Protein AF-A0A2K8V828-F1 (afdb_monomer)

Solvent-accessible surface area (backbone atoms only — not comparable to full-atom values): 5026 Å² total; per-residue (Å²): 111,69,71,60,49,52,55,52,41,52,54,39,71,70,32,88,83,42,58,75,79,47,32,62,49,50,47,54,38,44,38,35,75,77,68,65,48,52,51,66,59,50,12,64,75,69,74,44,58,38,66,61,48,47,53,48,33,53,59,44,51,56,50,41,77,72,29,70,69,52,42,54,47,51,50,52,52,53,51,54,51,50,51,63,58,63,74,74,113

Mean predicted aligned error: 3.84 Å

Structure (mmCIF, N/CA/C/O backbone):
data_AF-A0A2K8V828-F1
#
_entry.id   AF-A0A2K8V828-F1
#
loop_
_atom_site.group_PDB
_atom_site.i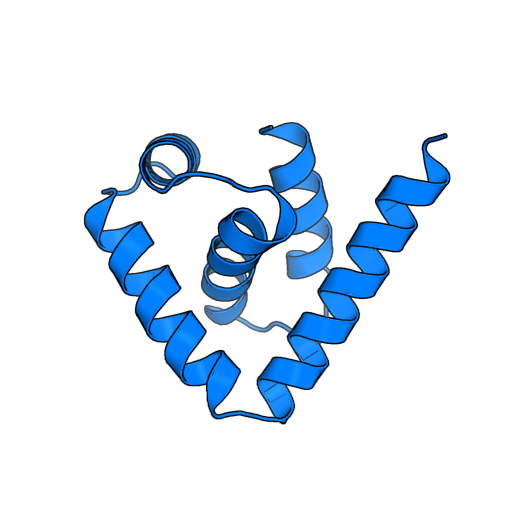d
_atom_site.type_symbol
_atom_site.label_atom_id
_atom_site.label_alt_id
_atom_site.label_comp_id
_atom_site.label_asym_id
_atom_site.label_entity_id
_atom_site.label_seq_id
_atom_site.pdbx_PDB_ins_code
_atom_site.Cartn_x
_atom_site.Cartn_y
_atom_site.Cartn_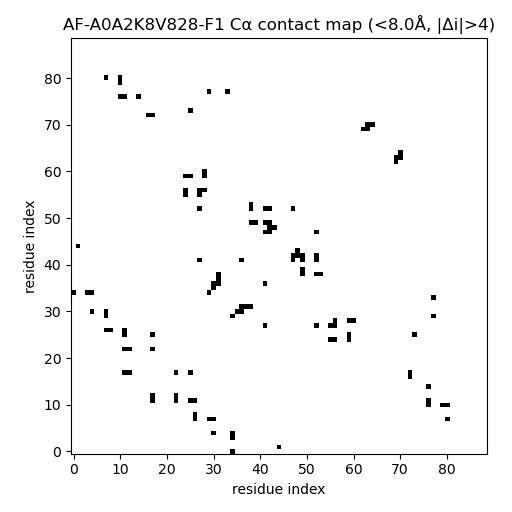z
_atom_site.occupancy
_atom_site.B_iso_or_equiv
_atom_site.auth_seq_id
_atom_site.auth_comp_id
_atom_site.auth_asym_id
_atom_site.auth_atom_id
_atom_site.pdbx_PDB_model_num
ATOM 1 N N . MET A 1 1 ? 5.499 -0.292 -14.244 1.00 82.00 1 MET A N 1
ATOM 2 C CA . MET A 1 1 ? 5.287 -0.443 -12.784 1.00 82.00 1 MET A CA 1
ATOM 3 C C . MET A 1 1 ? 4.589 0.773 -12.179 1.00 82.00 1 MET A C 1
ATOM 5 O O . MET A 1 1 ? 3.535 0.605 -11.586 1.00 82.00 1 MET A O 1
ATOM 9 N N . THR A 1 2 ? 5.095 1.990 -12.402 1.00 86.44 2 THR A N 1
ATOM 10 C CA . THR A 1 2 ? 4.544 3.255 -11.868 1.00 86.44 2 THR A CA 1
ATOM 11 C C . THR A 1 2 ? 3.038 3.443 -12.093 1.00 86.44 2 THR A C 1
ATOM 13 O O . THR A 1 2 ? 2.317 3.686 -11.137 1.00 86.44 2 THR A O 1
ATOM 16 N N . GLN A 1 3 ? 2.525 3.219 -13.310 1.00 88.00 3 GLN A N 1
ATOM 17 C CA . GLN A 1 3 ? 1.079 3.320 -13.586 1.00 88.00 3 GLN A CA 1
ATOM 18 C C . GLN A 1 3 ? 0.222 2.353 -12.748 1.00 88.00 3 GLN A C 1
ATOM 20 O O . GLN A 1 3 ? -0.890 2.695 -12.360 1.00 88.00 3 GLN A O 1
ATOM 25 N N . LYS A 1 4 ? 0.728 1.149 -12.435 1.00 90.00 4 LYS A N 1
ATOM 26 C CA . LYS A 1 4 ? 0.007 0.195 -11.575 1.00 90.00 4 LYS A CA 1
ATOM 27 C C . LYS A 1 4 ? -0.047 0.680 -10.123 1.00 90.00 4 LYS A C 1
ATOM 29 O O . LYS A 1 4 ? -1.039 0.424 -9.449 1.00 90.00 4 LYS A O 1
ATOM 34 N N . ILE A 1 5 ? 0.989 1.385 -9.662 1.00 91.94 5 ILE A N 1
ATOM 35 C CA . ILE A 1 5 ? 1.029 1.988 -8.323 1.00 91.94 5 ILE A CA 1
ATOM 36 C C . ILE A 1 5 ? 0.074 3.173 -8.235 1.00 91.94 5 ILE A C 1
ATOM 38 O O . ILE A 1 5 ? -0.637 3.264 -7.244 1.00 91.94 5 ILE A O 1
ATOM 42 N N . GLU A 1 6 ? -0.009 4.026 -9.260 1.00 92.88 6 GLU A N 1
ATOM 43 C CA . GLU A 1 6 ? -0.981 5.130 -9.261 1.00 92.88 6 GLU A CA 1
ATOM 44 C C . GLU A 1 6 ? -2.425 4.613 -9.241 1.00 92.88 6 GLU A C 1
ATOM 46 O O . GLU A 1 6 ? -3.207 5.049 -8.405 1.00 92.88 6 GLU A O 1
ATOM 51 N N . ARG A 1 7 ? -2.757 3.589 -10.040 1.00 91.31 7 ARG A N 1
ATOM 52 C CA . ARG A 1 7 ? -4.085 2.940 -9.978 1.00 91.31 7 ARG A CA 1
ATOM 53 C C . ARG A 1 7 ? -4.385 2.352 -8.596 1.00 91.31 7 ARG A C 1
ATOM 55 O O . ARG A 1 7 ? -5.482 2.488 -8.064 1.00 91.31 7 ARG A O 1
ATOM 62 N N . LEU A 1 8 ? -3.398 1.692 -7.989 1.00 92.62 8 LEU A N 1
ATOM 63 C CA . LEU A 1 8 ? -3.529 1.165 -6.631 1.00 92.62 8 LEU A CA 1
ATOM 64 C C . LEU A 1 8 ? -3.715 2.296 -5.608 1.00 92.62 8 LEU A C 1
ATOM 66 O O . LEU A 1 8 ? -4.509 2.161 -4.679 1.00 92.62 8 LEU A O 1
ATOM 70 N N . LYS A 1 9 ? -3.005 3.411 -5.783 1.00 93.62 9 LYS A N 1
ATOM 71 C CA . LYS A 1 9 ? -3.111 4.607 -4.949 1.00 93.62 9 LYS A CA 1
ATOM 72 C C . LYS A 1 9 ? -4.494 5.237 -5.058 1.00 93.62 9 LYS A C 1
ATOM 74 O O . LYS A 1 9 ? -5.088 5.493 -4.021 1.00 93.62 9 LYS A O 1
ATOM 79 N N . GLU A 1 10 ? -5.054 5.374 -6.256 1.00 92.62 10 GLU A N 1
ATOM 80 C CA . GLU A 1 10 ? -6.428 5.853 -6.466 1.00 92.62 10 GLU A CA 1
ATOM 81 C C . GLU A 1 10 ? -7.459 4.994 -5.720 1.00 92.62 10 GLU A C 1
ATOM 83 O O . GLU A 1 10 ? -8.344 5.522 -5.044 1.00 92.62 10 GLU A O 1
ATOM 88 N N . LEU A 1 11 ? -7.321 3.667 -5.766 1.00 91.50 11 LEU A N 1
ATOM 89 C CA . LEU A 1 11 ? -8.182 2.744 -5.017 1.00 91.50 11 LEU A CA 1
ATOM 90 C C . LEU A 1 11 ? -8.038 2.885 -3.498 1.00 91.50 11 LEU A C 1
ATOM 92 O O . LEU A 1 11 ? -9.028 2.866 -2.768 1.00 91.50 11 LEU A O 1
ATOM 96 N N . VAL A 1 12 ? -6.809 3.027 -3.002 1.00 92.81 12 VAL A N 1
ATOM 97 C CA . VAL A 1 12 ? -6.557 3.234 -1.569 1.00 92.81 12 VAL A CA 1
ATOM 98 C C . VAL A 1 12 ? -7.074 4.600 -1.113 1.00 92.81 12 VAL A C 1
ATOM 100 O O . VAL A 1 12 ? -7.642 4.706 -0.027 1.00 92.81 12 VAL A O 1
ATOM 103 N N . ASP A 1 13 ? -6.914 5.633 -1.938 1.00 91.56 13 ASP A N 1
ATOM 104 C CA . ASP A 1 13 ? -7.321 6.999 -1.626 1.00 91.56 13 ASP A CA 1
ATOM 105 C C . ASP A 1 13 ? -8.841 7.179 -1.644 1.00 91.56 13 ASP A C 1
ATOM 107 O O . ASP A 1 13 ? -9.365 7.896 -0.784 1.00 91.56 13 ASP A O 1
ATOM 111 N N . SER A 1 14 ? -9.528 6.502 -2.567 1.00 88.50 14 SER A N 1
ATOM 112 C CA . SER A 1 14 ? -10.993 6.487 -2.684 1.00 88.50 14 SER A CA 1
ATOM 113 C C . SER A 1 14 ? -11.680 5.532 -1.705 1.00 88.50 14 SER A C 1
ATOM 115 O O . SER A 1 14 ? -12.883 5.647 -1.478 1.00 88.50 14 SER A O 1
ATOM 117 N N . SER A 1 15 ? -10.942 4.603 -1.090 1.00 85.88 15 SER A N 1
ATOM 118 C CA . SER A 1 15 ? -11.513 3.643 -0.150 1.00 85.88 15 SER A CA 1
ATOM 119 C C . SER A 1 15 ? -11.868 4.311 1.190 1.00 85.88 15 SER A C 1
ATOM 121 O O . SER A 1 15 ? -10.964 4.650 1.961 1.00 85.88 15 SER A O 1
ATOM 123 N N . PRO A 1 16 ? -13.160 4.372 1.580 1.00 83.31 16 PRO A N 1
ATOM 124 C CA . PRO A 1 16 ? -13.569 4.917 2.880 1.00 83.31 16 PRO A CA 1
ATOM 125 C C . PRO A 1 16 ? -13.079 4.056 4.056 1.00 83.31 16 PRO A C 1
ATOM 127 O O . PRO A 1 16 ? -13.114 4.468 5.211 1.00 83.31 16 PRO A O 1
ATOM 130 N N . LEU A 1 17 ? -12.607 2.840 3.766 1.00 79.88 17 LEU A N 1
ATOM 131 C CA . LEU A 1 17 ? -12.087 1.896 4.747 1.00 79.88 17 LEU A CA 1
ATOM 132 C C . LEU A 1 17 ? -10.631 2.178 5.149 1.00 79.88 17 LEU A C 1
ATOM 134 O O . LEU A 1 17 ? -10.150 1.580 6.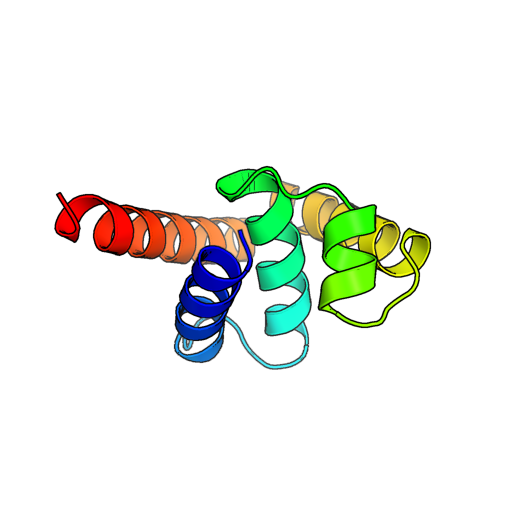114 1.00 79.88 17 LEU A O 1
ATOM 138 N N . VAL A 1 18 ? -9.922 3.052 4.423 1.00 85.00 18 VAL A N 1
ATOM 139 C CA . VAL A 1 18 ? -8.519 3.392 4.693 1.00 85.00 18 VAL A CA 1
ATOM 140 C C . VAL A 1 18 ? -8.402 4.882 4.990 1.00 85.00 18 VAL A C 1
ATOM 142 O O . VAL A 1 18 ? -8.453 5.722 4.097 1.00 85.00 18 VAL A O 1
ATOM 145 N N . ILE A 1 19 ? -8.227 5.213 6.267 1.00 81.44 19 ILE A N 1
ATOM 146 C CA . ILE A 1 19 ? -8.247 6.598 6.748 1.00 81.44 19 ILE A CA 1
ATOM 147 C C . ILE A 1 19 ? -6.859 7.089 7.173 1.00 81.44 19 ILE A C 1
ATOM 149 O O . ILE A 1 19 ? -6.060 6.342 7.740 1.00 81.44 19 ILE A O 1
ATOM 153 N N . GLY A 1 20 ? -6.585 8.371 6.918 1.00 80.94 20 GLY A N 1
ATOM 154 C CA . GLY A 1 20 ? -5.382 9.067 7.381 1.00 80.94 20 GLY A CA 1
ATOM 155 C C . GLY A 1 20 ? -4.074 8.350 7.029 1.00 80.94 20 GLY A C 1
ATOM 156 O O . GLY A 1 20 ? -3.880 7.876 5.909 1.00 80.94 20 GLY A O 1
ATOM 157 N N . GLU A 1 21 ? -3.178 8.229 8.009 1.00 77.31 21 GLU A N 1
ATOM 158 C CA . GLU A 1 21 ? -1.845 7.632 7.834 1.00 77.31 21 GLU A CA 1
ATOM 159 C C . GLU A 1 21 ? -1.851 6.157 7.396 1.00 77.31 21 GLU A C 1
ATOM 161 O O . GLU A 1 21 ? -0.818 5.634 6.960 1.00 77.31 21 GLU A O 1
ATOM 166 N N . TYR A 1 22 ? -2.987 5.457 7.517 1.00 84.75 22 TYR A N 1
ATOM 167 C CA . TYR A 1 22 ? -3.099 4.080 7.040 1.00 84.75 22 TYR A CA 1
ATOM 168 C C . TYR A 1 22 ? -3.026 3.988 5.516 1.00 84.75 22 TYR A C 1
ATOM 170 O O . TYR A 1 22 ? -2.561 2.964 5.023 1.00 84.75 22 TYR A O 1
ATOM 178 N N . LYS A 1 23 ? -3.388 5.046 4.777 1.00 90.62 23 LYS A N 1
ATOM 179 C CA . LYS A 1 23 ? -3.344 5.067 3.304 1.00 90.62 23 LYS A CA 1
ATOM 180 C C . LYS A 1 23 ? -1.959 4.730 2.779 1.00 90.62 23 LYS A C 1
ATOM 182 O O . LYS A 1 23 ? -1.779 3.753 2.059 1.00 90.62 23 LYS A O 1
ATOM 187 N N . THR A 1 24 ? -0.951 5.453 3.253 1.00 91.44 24 THR A N 1
ATOM 188 C CA . THR A 1 24 ? 0.441 5.235 2.852 1.00 91.44 24 THR A CA 1
ATOM 189 C C . THR A 1 24 ? 0.942 3.844 3.245 1.00 91.44 24 THR A C 1
ATOM 191 O O . THR A 1 24 ? 1.633 3.198 2.465 1.00 91.44 24 THR A O 1
ATOM 194 N N . LYS A 1 25 ? 0.589 3.343 4.437 1.00 92.50 25 LYS A N 1
ATOM 195 C CA . LYS A 1 25 ? 1.037 2.020 4.915 1.00 92.50 25 LYS A CA 1
ATOM 196 C C . LYS A 1 25 ? 0.411 0.881 4.101 1.00 92.50 25 LYS A C 1
ATOM 198 O O . LYS A 1 25 ? 1.116 -0.048 3.710 1.00 92.50 25 LYS A O 1
ATOM 203 N N . VAL A 1 26 ? -0.884 0.990 3.802 1.00 93.38 26 VAL A N 1
ATOM 204 C CA . VAL A 1 26 ? -1.623 0.059 2.937 1.00 93.38 26 VAL A CA 1
ATOM 205 C C . VAL A 1 26 ? -1.054 0.078 1.522 1.00 93.38 26 VAL A C 1
ATOM 207 O O . VAL A 1 26 ? -0.747 -0.983 0.985 1.00 93.38 26 VAL A O 1
ATOM 210 N N . LEU A 1 27 ? -0.852 1.266 0.947 1.00 94.69 27 LEU A N 1
ATOM 211 C CA . LEU A 1 27 ? -0.304 1.430 -0.397 1.00 94.69 27 LEU A CA 1
ATOM 212 C C . LEU A 1 27 ? 1.086 0.801 -0.522 1.00 94.69 27 LEU A C 1
ATOM 214 O O . LEU A 1 27 ? 1.330 0.044 -1.460 1.00 94.69 27 LEU A O 1
ATOM 218 N N . LEU A 1 28 ? 1.984 1.065 0.433 1.00 95.38 28 LEU A N 1
ATOM 219 C CA . LEU A 1 28 ? 3.323 0.475 0.439 1.00 95.38 28 LEU A CA 1
ATOM 220 C C . LEU A 1 28 ? 3.268 -1.051 0.533 1.00 95.38 28 LEU A C 1
ATOM 222 O O . LEU A 1 28 ? 3.927 -1.733 -0.247 1.00 95.38 28 LEU A O 1
ATOM 226 N N . TYR A 1 29 ? 2.458 -1.593 1.444 1.00 95.62 29 TYR A N 1
ATOM 227 C CA . TYR A 1 29 ? 2.325 -3.039 1.604 1.00 95.62 29 TYR A CA 1
ATOM 228 C C . TYR A 1 29 ? 1.739 -3.713 0.355 1.00 95.62 29 TYR A C 1
ATOM 230 O O . TYR A 1 29 ? 2.295 -4.698 -0.126 1.00 95.62 29 TYR A O 1
ATOM 238 N N . LEU A 1 30 ? 0.651 -3.175 -0.206 1.00 94.44 30 LEU A N 1
ATOM 239 C CA . LEU A 1 30 ? 0.027 -3.727 -1.412 1.00 94.44 30 LEU A CA 1
ATOM 240 C C . LEU A 1 30 ? 0.926 -3.587 -2.641 1.00 94.44 30 LEU A C 1
ATOM 242 O O . LEU A 1 30 ? 0.939 -4.480 -3.481 1.00 94.44 30 LEU A O 1
ATOM 246 N N . SER A 1 31 ? 1.727 -2.523 -2.731 1.00 95.38 31 SER A N 1
ATOM 247 C CA . SER A 1 31 ? 2.711 -2.383 -3.809 1.00 95.38 31 SER A CA 1
ATOM 248 C C . SER A 1 31 ? 3.751 -3.506 -3.767 1.00 95.38 31 SER A C 1
ATOM 250 O O . SER A 1 31 ? 4.154 -4.010 -4.810 1.00 95.38 31 SER A O 1
ATOM 252 N N . VAL A 1 32 ? 4.163 -3.946 -2.576 1.00 95.12 32 VAL A N 1
ATOM 253 C CA . VAL A 1 32 ? 5.070 -5.094 -2.436 1.00 95.12 32 VAL A CA 1
ATOM 254 C C . VAL A 1 32 ? 4.347 -6.403 -2.761 1.00 95.12 32 VAL A C 1
ATOM 256 O O . VAL A 1 32 ? 4.830 -7.179 -3.577 1.00 95.12 32 VAL A O 1
ATOM 259 N N . VAL A 1 33 ? 3.182 -6.649 -2.154 1.00 92.88 33 VAL A N 1
ATOM 260 C CA . VAL A 1 33 ? 2.516 -7.964 -2.212 1.00 92.88 33 VAL A CA 1
ATOM 261 C C . VAL A 1 33 ? 1.786 -8.220 -3.532 1.00 92.88 33 VAL A C 1
ATOM 263 O O . VAL A 1 33 ? 1.835 -9.336 -4.035 1.00 92.88 33 VAL A O 1
ATOM 266 N N . LEU A 1 34 ? 1.112 -7.216 -4.099 1.00 91.06 34 LEU A N 1
ATOM 267 C CA . LEU A 1 34 ? 0.329 -7.377 -5.332 1.00 91.06 34 LEU A CA 1
ATOM 268 C C . LEU A 1 34 ? 1.130 -7.063 -6.591 1.00 91.06 34 LEU A C 1
ATOM 270 O O . LEU A 1 34 ? 0.878 -7.654 -7.636 1.00 91.06 34 LEU A O 1
ATOM 274 N N . LEU A 1 35 ? 2.061 -6.108 -6.517 1.00 91.12 35 LEU A N 1
ATOM 275 C CA . LEU A 1 35 ? 2.818 -5.657 -7.690 1.00 91.12 35 LEU A CA 1
ATOM 276 C C . LEU A 1 35 ? 4.243 -6.211 -7.735 1.00 91.12 35 LEU A C 1
ATOM 278 O O . LEU A 1 35 ? 4.927 -6.012 -8.737 1.00 91.12 35 LEU A O 1
ATOM 282 N N . GLY A 1 36 ? 4.699 -6.885 -6.674 1.00 92.38 36 GLY A N 1
ATOM 283 C CA . GLY A 1 36 ? 6.065 -7.401 -6.582 1.00 92.38 36 GLY A CA 1
ATOM 284 C C . GLY A 1 36 ? 7.122 -6.296 -6.526 1.00 92.38 36 GLY A C 1
ATOM 285 O O . GLY A 1 36 ? 8.269 -6.521 -6.910 1.00 92.38 36 GLY A O 1
ATOM 286 N N . CYS A 1 37 ? 6.757 -5.080 -6.101 1.00 94.38 37 CYS A N 1
ATOM 287 C CA . CYS A 1 37 ? 7.708 -3.978 -6.022 1.00 94.38 37 CYS A CA 1
ATOM 288 C C . CYS A 1 37 ? 8.772 -4.260 -4.958 1.00 94.38 37 CYS A C 1
ATOM 290 O O . CYS A 1 37 ? 8.451 -4.517 -3.797 1.00 94.38 37 CYS A O 1
ATOM 292 N N . ASN A 1 38 ? 10.044 -4.127 -5.331 1.00 95.38 38 ASN A N 1
ATOM 293 C CA . ASN A 1 38 ? 11.134 -4.143 -4.362 1.00 95.38 38 ASN A CA 1
ATOM 294 C C . ASN A 1 38 ? 11.212 -2.813 -3.586 1.00 95.38 38 ASN A C 1
ATOM 296 O O . ASN A 1 38 ? 10.706 -1.774 -4.025 1.00 95.38 38 ASN A O 1
ATOM 300 N N . PHE A 1 39 ? 11.852 -2.840 -2.415 1.00 95.06 39 PHE A N 1
ATOM 301 C CA . PHE A 1 39 ? 11.921 -1.667 -1.541 1.00 95.06 39 PHE A CA 1
ATOM 302 C C . PHE A 1 39 ? 12.689 -0.504 -2.173 1.00 95.06 39 PHE A C 1
ATOM 304 O O . PHE A 1 39 ? 12.242 0.631 -2.041 1.00 95.06 39 PHE A O 1
ATOM 311 N N . GLY A 1 40 ? 13.780 -0.765 -2.899 1.00 94.88 40 GLY A N 1
ATOM 312 C CA . GLY A 1 40 ? 14.568 0.281 -3.559 1.00 94.88 40 GLY A CA 1
ATOM 313 C C . GLY A 1 40 ? 13.780 1.041 -4.632 1.00 94.88 40 GLY A C 1
ATOM 314 O O . GLY A 1 40 ? 13.893 2.261 -4.757 1.00 94.88 40 GLY A O 1
ATOM 315 N N . PHE A 1 41 ? 12.910 0.351 -5.373 1.00 95.19 41 PHE A N 1
ATOM 316 C CA . PHE A 1 41 ? 11.992 0.975 -6.321 1.00 95.19 41 PHE A CA 1
ATOM 317 C C . PHE A 1 41 ? 11.000 1.893 -5.596 1.00 95.19 41 PHE A C 1
ATOM 319 O O . PHE A 1 41 ? 10.825 3.046 -5.990 1.00 95.19 41 PHE A O 1
ATOM 326 N N . LEU A 1 42 ? 10.379 1.411 -4.515 1.00 95.44 42 LEU A N 1
ATOM 327 C CA . LEU A 1 42 ? 9.434 2.205 -3.723 1.00 95.44 42 LEU A CA 1
ATOM 328 C C . LEU A 1 42 ? 10.123 3.397 -3.046 1.00 95.44 42 LEU A C 1
ATOM 330 O O . LEU A 1 42 ? 9.551 4.480 -2.999 1.00 95.44 42 LEU A O 1
ATOM 334 N N . ALA A 1 43 ? 11.358 3.226 -2.579 1.00 95.56 43 ALA A N 1
ATOM 335 C CA . ALA A 1 43 ? 12.188 4.283 -2.011 1.00 95.56 43 ALA A CA 1
ATOM 336 C C . ALA A 1 43 ? 12.381 5.434 -3.008 1.00 95.56 43 ALA A C 1
ATOM 338 O O . ALA A 1 43 ? 12.074 6.587 -2.701 1.00 95.56 43 ALA A O 1
ATOM 339 N N . LYS A 1 44 ? 12.784 5.107 -4.244 1.00 95.25 44 LYS A N 1
ATOM 340 C CA . LYS A 1 44 ? 12.913 6.082 -5.336 1.00 95.25 44 LYS A CA 1
ATOM 341 C C . LYS A 1 44 ? 11.572 6.726 -5.686 1.00 95.25 44 LYS A C 1
ATOM 343 O O . LYS A 1 44 ? 11.491 7.946 -5.785 1.00 95.25 44 LYS A O 1
ATOM 348 N N . HIS A 1 45 ? 10.521 5.921 -5.836 1.00 93.81 45 HIS A N 1
ATOM 349 C CA . HIS A 1 45 ? 9.197 6.399 -6.236 1.00 93.81 45 HIS A CA 1
ATOM 350 C C . HIS A 1 45 ? 8.581 7.356 -5.203 1.00 93.81 45 HIS A C 1
ATOM 352 O O . HIS A 1 45 ? 8.090 8.420 -5.564 1.00 93.81 45 HIS A O 1
ATOM 358 N N . PHE A 1 46 ? 8.667 7.023 -3.914 1.00 92.00 46 PHE A N 1
ATOM 359 C CA . PHE A 1 46 ? 8.126 7.842 -2.827 1.00 92.00 46 PHE A CA 1
ATOM 360 C C . PHE A 1 46 ? 9.119 8.873 -2.270 1.00 92.00 46 PHE A C 1
ATOM 362 O O . PHE A 1 46 ? 8.785 9.540 -1.291 1.00 92.00 46 PHE A O 1
ATOM 369 N N . LYS A 1 47 ? 10.320 9.006 -2.857 1.00 94.31 47 LYS A N 1
ATOM 370 C CA . LYS A 1 47 ? 11.415 9.876 -2.378 1.00 94.31 47 LYS A CA 1
ATOM 371 C C . LYS A 1 47 ? 11.701 9.693 -0.879 1.00 94.31 47 LYS A C 1
ATOM 373 O O . LYS A 1 47 ? 11.789 10.654 -0.119 1.00 94.31 47 LYS A O 1
ATOM 378 N N . LYS A 1 48 ? 11.799 8.437 -0.447 1.00 93.44 48 LYS A N 1
ATOM 379 C CA . LYS A 1 48 ? 12.065 8.035 0.942 1.00 93.44 48 LYS A CA 1
ATOM 380 C C . LYS A 1 48 ? 13.254 7.093 0.992 1.00 93.44 48 LYS A C 1
ATOM 382 O O . LYS A 1 48 ? 13.551 6.415 0.019 1.00 93.44 48 LYS A O 1
ATOM 387 N N . GLU A 1 49 ? 13.895 7.009 2.149 1.00 96.06 49 GLU A N 1
ATOM 388 C CA . GLU A 1 49 ? 14.930 6.005 2.393 1.00 96.06 49 GLU A CA 1
ATOM 389 C C . GLU A 1 49 ? 14.345 4.591 2.339 1.00 96.06 49 GLU A C 1
ATOM 391 O O . GLU A 1 49 ? 13.252 4.327 2.853 1.00 96.06 49 GLU A O 1
ATOM 396 N N . GLU A 1 50 ? 15.095 3.666 1.745 1.00 95.75 50 GLU A N 1
ATOM 397 C CA . GLU A 1 50 ? 14.666 2.276 1.594 1.00 95.75 50 GLU A CA 1
ATOM 398 C C . GLU A 1 50 ? 14.400 1.602 2.942 1.00 95.75 50 GLU A C 1
ATOM 400 O O . GLU A 1 50 ? 13.402 0.896 3.096 1.00 95.75 50 GLU A O 1
ATOM 405 N N . GLU A 1 51 ? 15.243 1.867 3.939 1.00 96.25 51 GLU A N 1
ATOM 406 C CA . GLU A 1 51 ? 15.068 1.344 5.291 1.00 96.25 51 GLU A CA 1
ATOM 407 C C . GLU A 1 51 ? 13.738 1.803 5.906 1.00 96.25 51 GLU A C 1
ATOM 409 O O . GLU A 1 51 ? 12.993 0.994 6.460 1.00 96.25 51 GLU A O 1
ATOM 414 N N . LYS A 1 52 ? 13.363 3.076 5.719 1.00 95.06 52 LYS A N 1
ATOM 415 C CA . LYS A 1 52 ? 12.072 3.606 6.186 1.00 95.06 52 LYS A CA 1
ATOM 416 C C . LYS A 1 52 ? 10.894 2.909 5.504 1.00 95.06 52 LYS A C 1
ATOM 418 O O . LYS A 1 52 ? 9.898 2.606 6.166 1.00 95.06 52 LYS A O 1
ATOM 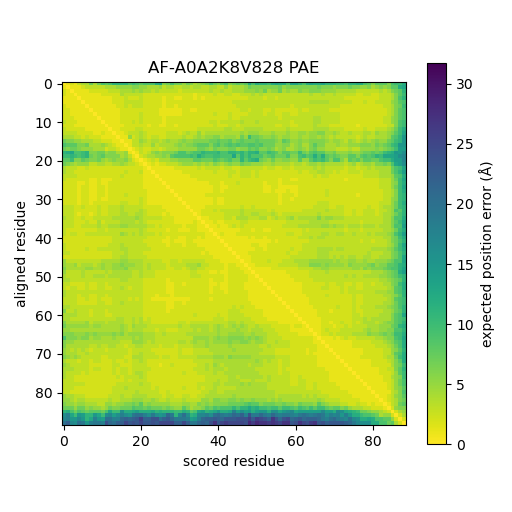423 N N . ILE A 1 53 ? 10.994 2.621 4.203 1.00 96.06 53 ILE A N 1
ATOM 424 C CA . ILE A 1 53 ? 9.971 1.851 3.478 1.00 96.06 53 ILE A CA 1
ATOM 425 C C . ILE A 1 53 ? 9.873 0.432 4.038 1.00 96.06 53 ILE A C 1
ATOM 427 O O . ILE A 1 53 ? 8.778 -0.015 4.381 1.00 96.06 53 ILE A O 1
ATOM 431 N N . ARG A 1 54 ? 11.010 -0.253 4.177 1.00 96.69 54 ARG A N 1
ATOM 432 C CA . ARG A 1 54 ? 11.096 -1.623 4.688 1.00 96.69 54 ARG A CA 1
ATOM 433 C C . ARG A 1 54 ? 10.504 -1.734 6.089 1.00 96.69 54 ARG A C 1
ATOM 435 O O . ARG A 1 54 ? 9.634 -2.570 6.315 1.00 96.69 54 ARG A O 1
ATOM 442 N N . ASN A 1 55 ? 10.899 -0.849 7.000 1.00 96.19 55 ASN A N 1
ATOM 443 C CA . ASN A 1 55 ? 10.399 -0.821 8.373 1.00 96.19 55 ASN A CA 1
ATOM 444 C C . ASN A 1 55 ? 8.887 -0.567 8.413 1.00 96.19 55 ASN A C 1
ATOM 446 O O . ASN A 1 55 ? 8.163 -1.250 9.139 1.00 96.19 55 ASN A O 1
ATOM 450 N N . SER A 1 56 ? 8.388 0.3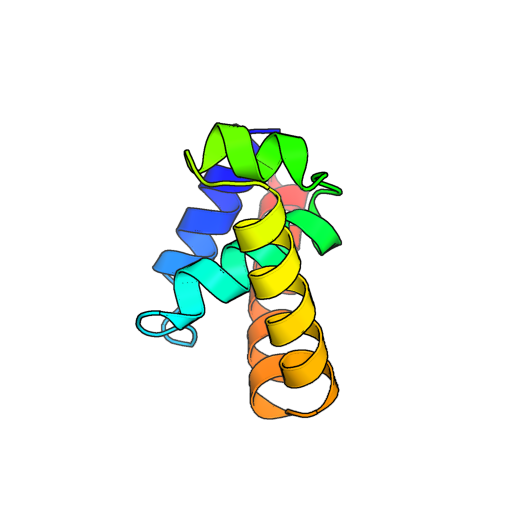53 7.581 1.00 94.75 56 SER A N 1
ATOM 451 C CA . SER A 1 56 ? 6.952 0.625 7.455 1.00 94.75 56 SER A CA 1
ATOM 452 C C . SER A 1 56 ? 6.172 -0.600 6.962 1.00 94.75 56 SER A C 1
ATOM 454 O O . SER A 1 56 ? 5.177 -0.988 7.582 1.00 94.75 56 SER A O 1
ATOM 456 N N . VAL A 1 57 ? 6.644 -1.254 5.893 1.00 95.38 57 VAL A N 1
ATOM 457 C CA . VAL A 1 57 ? 6.006 -2.451 5.323 1.00 95.38 57 VAL A CA 1
ATOM 458 C C . VAL A 1 57 ? 6.027 -3.609 6.319 1.00 95.38 57 VAL A C 1
ATOM 460 O O . VAL A 1 57 ? 4.985 -4.222 6.550 1.00 95.38 57 VAL A O 1
ATOM 463 N N . THR A 1 58 ? 7.163 -3.880 6.963 1.00 95.69 58 THR A N 1
ATOM 464 C CA . THR A 1 58 ? 7.298 -4.959 7.955 1.00 95.69 58 THR A CA 1
ATOM 465 C C . THR A 1 58 ? 6.400 -4.722 9.169 1.00 95.69 58 THR A C 1
ATOM 467 O O . THR A 1 58 ? 5.642 -5.611 9.568 1.00 95.69 58 THR A O 1
ATOM 470 N N . ALA A 1 59 ? 6.401 -3.507 9.726 1.00 93.44 59 ALA A N 1
ATOM 471 C CA . ALA A 1 59 ? 5.540 -3.158 10.855 1.00 93.44 59 ALA A CA 1
ATOM 472 C C . ALA A 1 59 ? 4.047 -3.236 10.495 1.00 93.44 59 ALA A C 1
ATOM 474 O O . ALA A 1 59 ? 3.210 -3.569 11.343 1.00 93.44 59 ALA A O 1
ATOM 475 N N . PHE A 1 60 ? 3.688 -2.926 9.247 1.00 93.38 60 PHE A N 1
ATOM 476 C CA . PHE A 1 60 ? 2.321 -3.078 8.763 1.00 93.38 60 PHE A CA 1
ATOM 477 C C . PHE A 1 60 ? 1.944 -4.547 8.543 1.00 93.38 60 PHE A C 1
ATOM 479 O O . PHE A 1 60 ? 0.862 -4.959 8.956 1.00 93.38 60 PHE A O 1
ATOM 486 N N . ALA A 1 61 ? 2.846 -5.363 7.994 1.00 93.19 61 ALA A N 1
ATOM 487 C CA . ALA A 1 61 ? 2.636 -6.793 7.782 1.00 93.19 61 ALA A CA 1
ATOM 488 C C . ALA A 1 61 ? 2.325 -7.536 9.093 1.00 93.19 61 ALA A C 1
ATOM 490 O O . ALA A 1 61 ? 1.418 -8.369 9.138 1.00 93.19 61 ALA A O 1
ATOM 491 N N . ILE A 1 62 ? 3.027 -7.200 10.182 1.00 94.38 62 ILE A N 1
ATOM 492 C CA . ILE A 1 62 ? 2.765 -7.762 11.517 1.00 94.38 62 ILE A CA 1
ATOM 493 C C . ILE A 1 62 ? 1.344 -7.413 11.984 1.00 94.38 62 ILE A C 1
ATOM 495 O O . ILE A 1 62 ? 0.615 -8.284 12.463 1.00 94.38 62 ILE A O 1
ATOM 499 N N . ARG A 1 63 ? 0.921 -6.153 11.816 1.00 89.56 63 ARG A N 1
ATOM 500 C CA . ARG A 1 63 ? -0.435 -5.702 12.176 1.00 89.56 63 ARG A CA 1
ATOM 501 C C . ARG A 1 63 ? -1.513 -6.354 11.317 1.00 89.56 63 ARG A C 1
ATOM 503 O O . ARG A 1 63 ? -2.529 -6.789 11.854 1.00 89.56 63 ARG A O 1
ATOM 510 N N . PHE A 1 64 ? -1.276 -6.473 10.013 1.00 89.25 64 PHE A N 1
ATOM 511 C CA . PHE A 1 64 ? -2.158 -7.177 9.088 1.00 89.25 64 PHE A CA 1
ATOM 512 C C . PHE A 1 64 ? -2.373 -8.634 9.517 1.00 89.25 64 PHE A C 1
ATOM 514 O O . PHE A 1 64 ? -3.512 -9.087 9.584 1.00 89.25 64 PHE A O 1
ATOM 521 N N . LYS A 1 65 ? -1.317 -9.361 9.901 1.00 90.12 65 LYS A N 1
ATOM 522 C CA . LYS A 1 65 ? -1.452 -10.753 10.370 1.00 90.12 65 LYS A CA 1
ATOM 523 C C . LYS A 1 65 ? -2.299 -10.885 11.641 1.00 90.12 65 LYS A C 1
ATOM 525 O O . LYS A 1 65 ? -2.979 -11.891 11.805 1.00 90.12 65 LYS A O 1
ATOM 530 N N . LYS A 1 66 ? -2.279 -9.879 12.519 1.00 92.50 66 LYS A N 1
ATOM 531 C CA . LYS A 1 66 ? -2.947 -9.927 13.831 1.00 92.50 66 LYS A CA 1
ATOM 532 C C . LYS A 1 66 ? -4.366 -9.346 13.850 1.00 92.50 66 LYS A C 1
ATOM 534 O O . LYS A 1 66 ? -5.112 -9.629 14.780 1.00 92.50 66 LYS A O 1
ATOM 539 N N . SER A 1 67 ? -4.762 -8.534 12.867 1.00 91.62 67 SER A N 1
ATOM 540 C CA . SER A 1 67 ? -6.039 -7.807 12.900 1.00 91.62 67 SER A CA 1
ATOM 541 C C . SER A 1 67 ? -7.016 -8.266 11.818 1.00 91.62 67 SER A C 1
ATOM 543 O O . SER A 1 67 ? -6.846 -7.947 10.642 1.00 91.62 67 SER A O 1
ATOM 545 N N . ARG A 1 68 ? -8.115 -8.916 12.229 1.00 90.94 68 ARG A N 1
ATOM 546 C CA . ARG A 1 68 ? -9.226 -9.310 11.336 1.00 90.94 68 ARG A CA 1
ATOM 547 C C . ARG A 1 68 ? -9.839 -8.121 10.591 1.00 90.94 68 ARG A C 1
ATOM 549 O O . ARG A 1 68 ? -10.175 -8.238 9.417 1.00 90.94 68 ARG A O 1
ATOM 556 N N . LYS A 1 69 ? -9.938 -6.961 11.252 1.00 88.25 69 LYS A N 1
ATOM 557 C CA . LYS A 1 69 ? -10.448 -5.727 10.637 1.00 88.25 69 LYS A CA 1
ATOM 558 C C . LYS A 1 69 ? -9.547 -5.280 9.486 1.00 88.25 69 LYS A C 1
ATOM 560 O O . LYS A 1 69 ? -10.042 -5.052 8.388 1.00 88.25 69 LYS A O 1
ATOM 565 N N . ILE A 1 70 ? -8.232 -5.214 9.715 1.00 88.50 70 ILE A N 1
ATOM 566 C CA . ILE A 1 70 ? -7.269 -4.843 8.667 1.00 88.50 70 ILE A CA 1
ATOM 567 C C . ILE A 1 70 ? -7.293 -5.884 7.545 1.00 88.50 70 ILE A C 1
ATOM 569 O O . ILE A 1 70 ? -7.356 -5.503 6.382 1.00 88.50 70 ILE A O 1
ATOM 573 N N . GLN A 1 71 ? -7.327 -7.181 7.867 1.00 90.19 71 GLN A N 1
ATOM 574 C CA . GLN A 1 71 ? -7.442 -8.242 6.860 1.00 90.19 71 GLN A CA 1
ATOM 575 C C . GLN A 1 71 ? -8.656 -8.051 5.947 1.00 90.19 71 GLN A C 1
ATOM 577 O O . GLN A 1 71 ? -8.513 -8.118 4.729 1.00 90.19 71 GLN A O 1
ATOM 582 N N . GLY A 1 72 ? -9.824 -7.743 6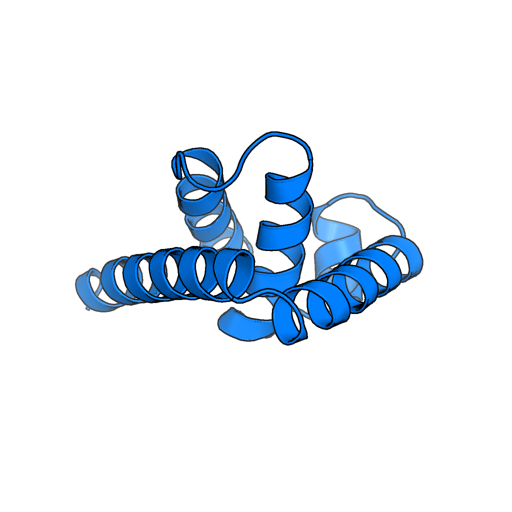.520 1.00 90.88 72 GLY A N 1
ATOM 583 C CA . GLY A 1 72 ? -11.041 -7.477 5.753 1.00 90.88 72 GLY A CA 1
ATOM 584 C C . GLY A 1 72 ? -10.921 -6.264 4.827 1.00 90.88 72 GLY A C 1
ATOM 585 O O . GLY A 1 72 ? -11.354 -6.329 3.678 1.00 90.88 72 GLY A O 1
ATOM 586 N N . VAL A 1 73 ? -10.295 -5.176 5.290 1.00 88.81 73 VAL A N 1
ATOM 587 C CA . VAL A 1 73 ? -10.036 -3.987 4.457 1.00 88.81 73 VAL A CA 1
ATOM 588 C C . VAL A 1 73 ? -9.095 -4.324 3.299 1.00 88.81 73 VAL A C 1
ATOM 590 O 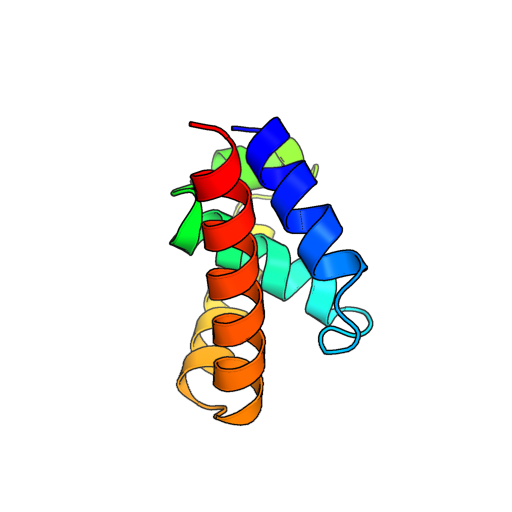O . VAL A 1 73 ? -9.408 -4.039 2.145 1.00 88.81 73 VAL A O 1
ATOM 593 N N . MET A 1 74 ? -7.980 -4.994 3.587 1.00 91.19 74 MET A N 1
ATOM 594 C CA . MET A 1 74 ? -6.982 -5.370 2.582 1.00 91.19 74 MET A CA 1
ATOM 595 C C . MET A 1 74 ? -7.543 -6.332 1.533 1.00 91.19 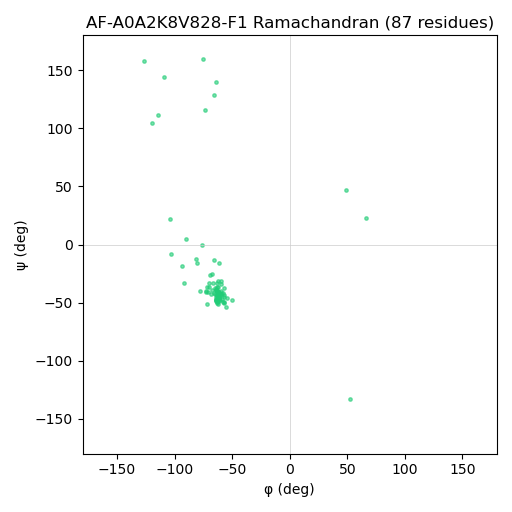74 MET A C 1
ATOM 597 O O . MET A 1 74 ? -7.253 -6.178 0.347 1.00 91.19 74 MET A O 1
ATOM 601 N N . PHE A 1 75 ? -8.370 -7.294 1.951 1.00 91.44 75 PHE A N 1
ATOM 602 C CA . PHE A 1 75 ? -9.032 -8.229 1.043 1.00 91.44 75 PHE A CA 1
ATOM 603 C C . PHE A 1 75 ? -9.960 -7.507 0.060 1.00 91.44 75 PHE A C 1
ATOM 605 O O . PHE A 1 75 ? -9.929 -7.801 -1.134 1.00 91.44 75 PHE A O 1
ATOM 612 N N . ARG A 1 76 ? -10.741 -6.524 0.533 1.00 90.19 76 ARG A N 1
ATOM 613 C CA . ARG A 1 76 ? -11.625 -5.724 -0.331 1.00 90.19 76 ARG A CA 1
ATOM 614 C C . ARG A 1 76 ? -10.832 -4.938 -1.372 1.00 90.19 76 ARG A C 1
ATOM 616 O O . ARG A 1 76 ? -11.095 -5.099 -2.557 1.00 90.19 76 ARG A O 1
ATOM 623 N N . ILE A 1 77 ? -9.812 -4.191 -0.944 1.00 90.19 77 ILE A N 1
ATOM 624 C CA . ILE A 1 77 ? -8.967 -3.401 -1.857 1.00 90.19 77 ILE A CA 1
ATOM 625 C C . ILE A 1 77 ? -8.280 -4.306 -2.883 1.00 90.19 77 ILE A C 1
ATOM 627 O O . ILE A 1 77 ? -8.277 -3.999 -4.068 1.00 90.19 77 ILE A O 1
ATOM 631 N N . THR A 1 78 ? -7.742 -5.448 -2.447 1.00 91.12 78 THR A N 1
ATOM 632 C CA . THR A 1 78 ? -7.080 -6.412 -3.340 1.00 91.12 78 THR A CA 1
ATOM 633 C C . THR A 1 78 ? -8.042 -6.962 -4.392 1.00 91.12 78 THR A C 1
ATOM 635 O O . THR A 1 78 ? -7.707 -7.025 -5.573 1.00 91.12 78 THR A O 1
ATOM 638 N N . ARG A 1 79 ? -9.260 -7.337 -3.982 1.00 90.62 79 ARG A N 1
ATOM 639 C CA . ARG A 1 79 ? -10.299 -7.818 -4.898 1.00 90.62 79 ARG A CA 1
ATOM 640 C C . ARG A 1 79 ? -10.685 -6.745 -5.915 1.00 90.62 79 ARG A C 1
ATOM 642 O O . ARG A 1 79 ? -10.808 -7.052 -7.097 1.00 90.62 79 ARG A O 1
ATOM 649 N N . ASP A 1 80 ? -10.888 -5.513 -5.462 1.00 90.06 80 ASP A N 1
ATOM 650 C CA . ASP A 1 80 ? -11.328 -4.413 -6.320 1.00 90.06 80 ASP A CA 1
ATOM 651 C C . ASP A 1 80 ? -10.207 -3.992 -7.295 1.00 90.06 80 ASP A C 1
ATOM 653 O O . ASP A 1 80 ? -10.473 -3.771 -8.477 1.00 90.06 80 ASP A O 1
ATOM 657 N N . PHE A 1 81 ? -8.944 -4.025 -6.854 1.00 88.94 81 PHE A N 1
ATOM 658 C CA . PHE A 1 81 ? -7.769 -3.858 -7.716 1.00 88.94 81 PHE A CA 1
ATOM 659 C C . PHE A 1 81 ? -7.680 -4.935 -8.805 1.00 88.94 81 PHE A C 1
ATOM 661 O O . PHE A 1 81 ? -7.505 -4.612 -9.980 1.00 88.94 81 PHE A O 1
ATOM 668 N N . ASN A 1 82 ? -7.854 -6.211 -8.446 1.00 87.06 82 ASN A N 1
ATOM 669 C CA . ASN A 1 82 ? -7.826 -7.308 -9.416 1.00 87.06 82 ASN A CA 1
ATOM 670 C C . ASN A 1 82 ? -8.970 -7.204 -10.432 1.00 87.06 82 ASN A C 1
ATOM 672 O O . ASN A 1 82 ? -8.736 -7.413 -11.619 1.00 87.06 82 ASN A O 1
ATOM 676 N N . LYS A 1 83 ? -10.177 -6.805 -10.003 1.00 86.81 83 LYS A N 1
ATOM 677 C CA . LYS A 1 83 ? -11.288 -6.527 -10.928 1.00 86.81 83 LYS A CA 1
ATOM 678 C C . LYS A 1 83 ? -10.902 -5.462 -11.952 1.00 86.81 83 LYS A C 1
ATOM 680 O O . LYS A 1 83 ? -11.059 -5.700 -13.143 1.00 86.81 83 LYS A O 1
ATOM 685 N N . GLN A 1 84 ? -10.347 -4.328 -11.515 1.00 82.38 84 GLN A N 1
ATOM 686 C CA . GLN A 1 84 ? -9.895 -3.277 -12.435 1.00 82.38 84 GLN A CA 1
ATOM 687 C C . GLN A 1 84 ? -8.821 -3.763 -13.420 1.00 82.38 84 GLN A C 1
ATOM 689 O O . GLN A 1 84 ? -8.760 -3.271 -14.545 1.00 82.38 84 GLN A O 1
ATOM 694 N N . GLN A 1 85 ? -7.972 -4.722 -13.036 1.00 74.25 85 GLN A N 1
ATOM 695 C CA . GLN A 1 85 ? -7.010 -5.317 -13.966 1.00 74.25 85 GLN A CA 1
ATOM 696 C C . GLN A 1 85 ? -7.667 -6.254 -14.984 1.00 74.25 85 GLN A C 1
ATOM 698 O O . GLN A 1 85 ? -7.291 -6.211 -16.151 1.00 74.25 85 GLN A O 1
ATOM 703 N N . SER A 1 86 ? -8.652 -7.057 -14.575 1.00 66.88 86 SER A N 1
ATOM 704 C CA . SER A 1 86 ? -9.339 -8.001 -15.466 1.00 66.88 86 SER A CA 1
ATOM 705 C C . SER A 1 86 ? -10.223 -7.332 -16.523 1.00 66.88 86 SER A C 1
ATOM 707 O O . SER A 1 86 ? -10.393 -7.905 -17.588 1.00 66.88 86 SER A O 1
ATOM 709 N N . PHE A 1 87 ? -10.743 -6.124 -16.280 1.00 57.34 87 PHE A N 1
ATOM 710 C CA . PHE A 1 87 ? -11.519 -5.363 -17.277 1.00 57.34 87 PHE A CA 1
ATOM 711 C C . PHE A 1 87 ? -10.666 -4.693 -18.375 1.00 57.34 87 PHE A C 1
ATOM 713 O O . PHE A 1 87 ? -11.215 -4.017 -19.236 1.00 57.34 87 PHE A O 1
ATOM 720 N N . ASN A 1 88 ? -9.338 -4.842 -18.341 1.00 49.69 88 ASN A N 1
ATOM 721 C CA . ASN A 1 88 ? -8.418 -4.275 -19.337 1.00 49.69 88 ASN A CA 1
ATOM 722 C C . ASN A 1 88 ? -7.880 -5.327 -20.336 1.00 49.69 88 ASN A C 1
ATOM 724 O O . ASN A 1 88 ? -6.808 -5.110 -20.902 1.00 49.69 88 ASN A O 1
ATOM 728 N N . PHE A 1 89 ? -8.582 -6.452 -20.512 1.00 37.09 89 PHE A N 1
ATOM 729 C CA . PHE A 1 89 ? -8.282 -7.491 -21.506 1.00 37.09 89 PHE A CA 1
ATOM 730 C C . PHE A 1 89 ? -9.395 -7.593 -22.544 1.00 37.09 89 PHE A C 1
ATOM 732 O O . PHE A 1 89 ? -10.575 -7.545 -22.131 1.00 37.09 89 PHE A O 1
#

Radius of gyration: 12.56 Å; Cα contacts (8 Å, |Δi|>4): 63; chains: 1; bounding box: 29×21×35 Å

Foldseek 3Di:
DVVLLVLLLVLLVPDPLQDDPSSVLLSLLCCCVVVVDQLVNVCVVVVHDSVVSVVSNVVVVVVCVVDPSNVVSSVVSSVVSVVVVVVVD

Secondary structure (DSSP, 8-state):
-HHHHHHHHHHHHH-TTS-TTHHHHHHHHHHHHTT---HHHHHHHTTS-HHHHHHHHHHHHHHHHH-HHHHHHHHHHHHHHHHHHHTT-

Nearest PDB structures (foldseek):
  3pvv-assembly2_B  TM=7.569E-01  e=9.488E-02  Mycobacterium tuberculosis H37Ra
  1j1v-assembly1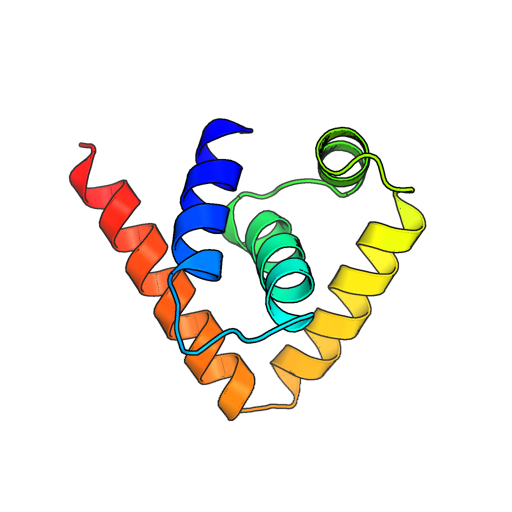_A  TM=7.439E-01  e=4.111E-01  Escherichia coli
  1h0m-assembly2_D  TM=6.224E-01  e=3.131E+00  Agrobacterium tumefaciens
  5cm3-assembly1_B  TM=5.757E-01  e=2.499E+00  Escherichia coli
  8q1y-assembly1_J  TM=3.332E-01  e=3.923E+00  Bos taurus

pLDDT: mean 89.36, std 9.39, range [37.09, 96.69]

Sequence (89 aa):
MTQKIERLKELVDSSPLVIGEYKTKVLLYLSVVLLGCNFGFLAKHFKKEEEKIRNSVTAFAIRFKKSRKIQGVMFRITRDFNKQQSFNF